Protein AF-A0A7Y8NU54-F1 (afdb_monomer)

Secondary structure (DSSP, 8-state):
---HHHHHHHHHHHHHHHHHHHHHHHHH-HHHHHHHHHHHHHHHHHHHHHHHHHHTT--TTHHHHHHHHHHHHHHHHHHHHHIIIIIIIHHHHTT----TTHHHHTHHHHHHHHHHHHHHHHHHHHHHHHHHH-

Radius of gyration: 16.35 Å; Cα contacts (8 Å, |Δi|>4): 94; chains: 1; bounding box: 48×24×41 Å

Foldseek 3Di:
DLDPPLLVVLLVVLVVVLVVLLVVQVVVPNVSSVVCNVPVSLVSLLVSLLVCCVVSVDDDPVLVVVLVVSLVVSLVVVVVVCCCVQQPVVCVVVVHHGDPCCCVVCVVVSVVVSVSSNVSSVVSSVVNVVVVVD

pLDDT: mean 88.87, std 6.74, range [60.25, 96.94]

Sequence (134 aa):
MKNLKMSIQLFLIGYVIATTVGFVTYYINIKLMWITIFTLMPVVFGYLFYLYLKKAKCIGPEILKETNRLVILWIVLSFLFDALFYILMVPILFNQKPNWTFFIDQSPWIWLNYTTIFILGHVSRFIYLKNIHE

Mean predicted aligned error: 4.78 Å

Solvent-accessible surface area (backbone atoms only — not comparable to full-atom values): 7203 Å² total; per-residue (Å²): 116,93,52,60,68,59,53,52,51,49,49,50,52,48,48,52,52,50,54,52,52,37,51,58,30,41,78,74,33,64,68,57,16,53,52,47,47,70,58,48,46,57,54,53,49,23,50,47,44,32,51,48,45,62,74,62,63,58,59,75,82,56,37,60,58,43,42,53,52,48,35,52,49,51,42,52,49,51,52,53,49,51,46,46,43,63,34,47,47,48,17,62,77,68,75,47,75,64,52,78,59,52,62,69,79,42,35,73,60,54,52,50,50,44,51,47,47,47,51,31,38,51,52,23,46,53,56,49,54,53,66,73,78,108

Structure (mmCIF, N/CA/C/O backbone):
data_AF-A0A7Y8NU54-F1
#
_entry.id   AF-A0A7Y8NU54-F1
#
loop_
_atom_site.group_PDB
_atom_site.id
_atom_site.type_symbol
_atom_site.label_atom_id
_atom_site.label_alt_id
_atom_site.label_comp_id
_atom_site.label_asym_id
_atom_site.label_entity_id
_atom_site.label_seq_id
_atom_site.pdbx_PDB_ins_code
_atom_site.Cartn_x
_atom_site.Cartn_y
_atom_site.Cartn_z
_atom_site.o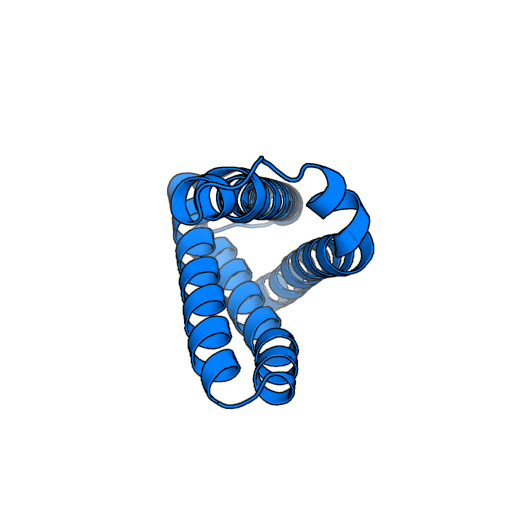ccupancy
_atom_site.B_iso_or_equiv
_atom_site.auth_seq_id
_atom_site.auth_comp_id
_atom_site.auth_asym_id
_atom_site.auth_atom_id
_atom_site.pdbx_PDB_model_num
ATOM 1 N N . MET A 1 1 ? 1.254 3.267 16.888 1.00 86.25 1 MET A N 1
ATOM 2 C CA . MET A 1 1 ? 0.597 2.250 16.063 1.00 86.25 1 MET A CA 1
ATOM 3 C C . MET A 1 1 ? 0.272 1.095 16.982 1.00 86.25 1 MET A C 1
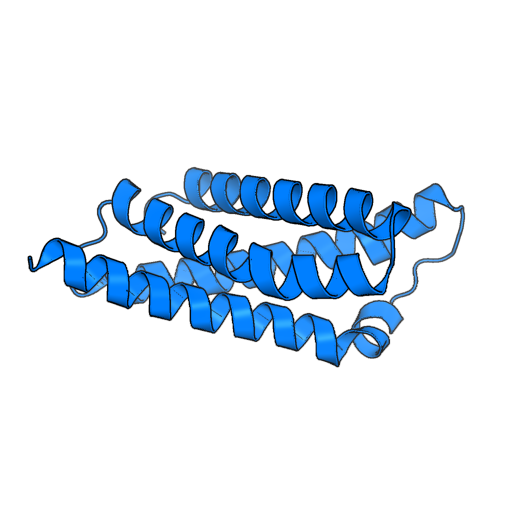ATOM 5 O O . MET A 1 1 ? 1.190 0.666 17.671 1.00 86.25 1 MET A O 1
ATOM 9 N N . LYS A 1 2 ? -0.981 0.642 17.066 1.00 88.62 2 LYS A N 1
ATOM 10 C CA . LYS A 1 2 ? -1.380 -0.398 18.035 1.00 88.62 2 LYS A CA 1
ATOM 11 C C . LYS A 1 2 ? -0.730 -1.753 17.748 1.00 88.62 2 LYS A C 1
ATOM 13 O O . LYS A 1 2 ? -0.363 -2.451 18.684 1.00 88.62 2 LYS A O 1
ATOM 18 N N . ASN A 1 3 ? -0.548 -2.116 16.477 1.00 92.62 3 ASN A N 1
ATOM 19 C CA . ASN A 1 3 ? 0.129 -3.361 16.113 1.00 92.62 3 ASN A CA 1
ATOM 20 C C . ASN A 1 3 ? 0.950 -3.205 14.823 1.00 92.62 3 ASN A C 1
ATOM 22 O O . ASN A 1 3 ? 0.464 -3.450 13.720 1.00 92.62 3 ASN A O 1
ATOM 26 N N . LEU A 1 4 ? 2.218 -2.808 14.969 1.00 94.06 4 LEU A N 1
ATOM 27 C CA . LEU A 1 4 ? 3.124 -2.595 13.836 1.00 94.06 4 LEU A CA 1
ATOM 28 C C . LEU A 1 4 ? 3.353 -3.876 13.016 1.00 94.06 4 LEU A C 1
ATOM 30 O O . LEU A 1 4 ? 3.297 -3.839 11.791 1.00 94.06 4 LEU A O 1
ATOM 34 N N . LYS A 1 5 ? 3.552 -5.020 13.683 1.00 95.75 5 LYS A N 1
ATOM 35 C CA . LYS A 1 5 ? 3.786 -6.309 13.012 1.00 95.75 5 LYS A CA 1
ATOM 36 C C . LYS A 1 5 ? 2.618 -6.679 12.097 1.00 95.75 5 LYS A C 1
ATOM 38 O O . LYS A 1 5 ? 2.836 -7.035 10.945 1.00 95.75 5 LYS A O 1
ATOM 43 N N . MET A 1 6 ? 1.385 -6.547 12.588 1.00 96.50 6 MET A N 1
ATOM 44 C CA . MET A 1 6 ? 0.184 -6.820 11.796 1.00 96.50 6 MET A CA 1
ATOM 45 C C . MET A 1 6 ? 0.033 -5.841 10.630 1.00 96.50 6 MET A C 1
ATOM 47 O O . MET A 1 6 ? -0.342 -6.256 9.539 1.00 96.50 6 MET A O 1
ATOM 51 N N . SER A 1 7 ? 0.337 -4.558 10.842 1.00 94.88 7 SER A N 1
ATOM 52 C CA . SER A 1 7 ? 0.316 -3.557 9.771 1.00 94.88 7 SER A CA 1
ATOM 53 C C . SER A 1 7 ? 1.252 -3.934 8.618 1.00 94.88 7 SER A C 1
ATOM 55 O O . SER A 1 7 ? 0.825 -3.922 7.463 1.00 94.88 7 SER A O 1
ATOM 57 N N . ILE A 1 8 ? 2.492 -4.320 8.937 1.00 96.38 8 ILE A N 1
ATOM 58 C CA . ILE A 1 8 ? 3.484 -4.745 7.942 1.00 96.38 8 ILE A CA 1
ATOM 59 C C . ILE A 1 8 ? 3.031 -6.040 7.260 1.00 96.38 8 ILE A C 1
ATOM 61 O O . ILE A 1 8 ? 3.088 -6.136 6.041 1.00 96.38 8 ILE A O 1
ATOM 65 N N . GLN A 1 9 ? 2.529 -7.023 8.014 1.00 96.50 9 GLN A N 1
ATOM 66 C CA . GLN A 1 9 ? 2.032 -8.279 7.439 1.00 96.50 9 GLN A CA 1
ATOM 67 C C . GLN A 1 9 ? 0.892 -8.052 6.442 1.00 96.50 9 GLN A C 1
ATOM 69 O O . GLN A 1 9 ? 0.912 -8.620 5.355 1.00 96.50 9 GLN A O 1
ATO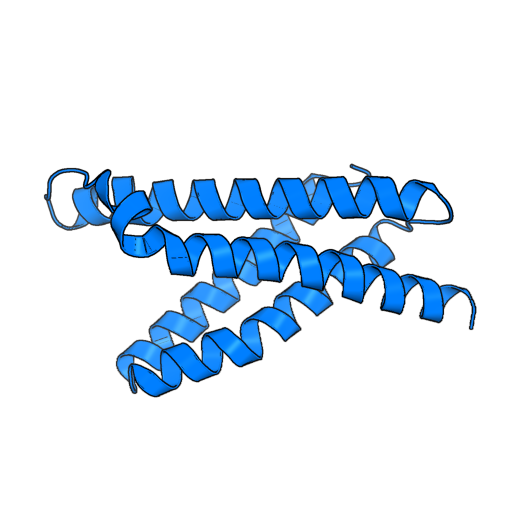M 74 N N . LEU A 1 10 ? -0.089 -7.216 6.790 1.00 96.69 10 LEU A N 1
ATOM 75 C CA . LEU A 1 10 ? -1.205 -6.904 5.898 1.00 96.69 10 LEU A CA 1
ATOM 76 C C . LEU A 1 10 ? -0.736 -6.143 4.657 1.00 96.69 10 LEU A C 1
ATOM 78 O O . LEU A 1 10 ? -1.183 -6.467 3.561 1.00 96.69 10 LEU A O 1
ATOM 82 N N . PHE A 1 11 ? 0.203 -5.205 4.809 1.00 95.62 11 PHE A N 1
ATOM 83 C CA . PHE A 1 11 ? 0.830 -4.539 3.669 1.00 95.62 11 PHE A CA 1
ATOM 84 C C . PHE A 1 11 ? 1.508 -5.545 2.732 1.00 95.62 11 PHE A C 1
ATOM 86 O O . PHE A 1 11 ? 1.240 -5.535 1.536 1.00 95.62 11 PHE A O 1
ATOM 93 N N . LEU A 1 12 ? 2.335 -6.448 3.270 1.00 94.88 12 LEU A N 1
ATOM 94 C CA . LEU A 1 12 ? 3.036 -7.462 2.478 1.00 94.88 12 LEU A CA 1
ATOM 95 C C . LEU A 1 12 ? 2.066 -8.398 1.754 1.00 94.88 12 LEU A C 1
ATOM 97 O O . LEU A 1 12 ? 2.300 -8.725 0.597 1.00 94.88 12 LEU A O 1
ATOM 101 N N . ILE A 1 13 ? 0.964 -8.794 2.397 1.00 95.25 13 ILE A N 1
ATOM 102 C CA . ILE A 1 13 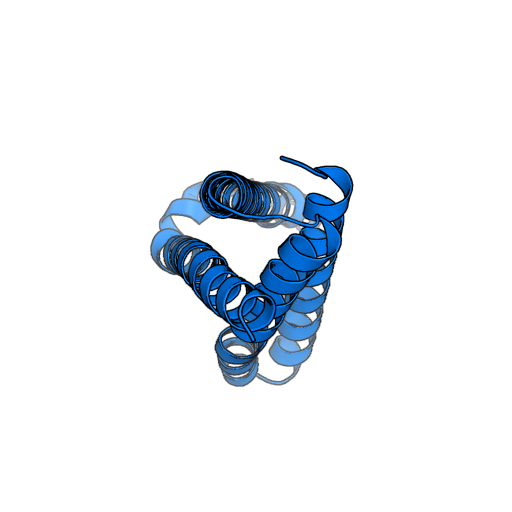? -0.092 -9.585 1.748 1.00 95.25 13 ILE A CA 1
ATOM 103 C C . ILE A 1 13 ? -0.676 -8.815 0.559 1.00 95.25 13 ILE A C 1
ATOM 105 O O . ILE A 1 13 ? -0.744 -9.359 -0.541 1.00 95.25 13 ILE A O 1
ATOM 109 N N . GLY A 1 14 ? -1.057 -7.550 0.759 1.00 93.88 14 GLY A N 1
ATOM 110 C CA . GLY A 1 14 ? -1.569 -6.696 -0.316 1.00 93.88 14 GLY A CA 1
ATOM 111 C C . GLY A 1 14 ? -0.563 -6.533 -1.454 1.00 93.88 14 GLY A C 1
ATOM 112 O O . GLY A 1 14 ? -0.924 -6.689 -2.616 1.00 93.88 14 GLY A O 1
ATOM 113 N N . TYR A 1 15 ? 0.707 -6.307 -1.119 1.00 90.62 15 TYR A N 1
ATOM 114 C CA . TYR A 1 15 ? 1.796 -6.166 -2.081 1.00 90.62 15 TYR A CA 1
ATOM 115 C C . TYR A 1 15 ? 2.029 -7.450 -2.888 1.00 90.62 15 TYR A C 1
ATOM 117 O O . TYR A 1 15 ? 2.120 -7.401 -4.107 1.00 90.62 15 TYR A O 1
ATOM 125 N N . VAL A 1 16 ? 2.059 -8.620 -2.245 1.00 91.69 16 VAL A N 1
ATOM 126 C CA . VAL A 1 16 ? 2.219 -9.908 -2.942 1.00 91.69 16 VAL A CA 1
ATOM 127 C C . VAL A 1 16 ? 1.044 -10.177 -3.880 1.00 91.69 16 VAL A C 1
ATOM 129 O O . VAL A 1 16 ? 1.262 -10.607 -5.014 1.00 91.69 16 VAL A O 1
ATOM 132 N N . ILE A 1 17 ? -0.190 -9.894 -3.448 1.00 92.50 17 ILE A N 1
ATOM 133 C CA . ILE A 1 17 ? -1.375 -9.999 -4.312 1.00 92.50 17 ILE A CA 1
ATOM 134 C C . ILE A 1 17 ? -1.232 -9.051 -5.510 1.00 92.50 17 ILE A C 1
ATOM 136 O O . ILE A 1 17 ? -1.434 -9.483 -6.644 1.00 92.50 17 ILE A O 1
ATOM 140 N N . ALA A 1 18 ? -0.828 -7.799 -5.276 1.00 88.56 18 ALA A N 1
ATOM 141 C CA . ALA A 1 18 ? -0.602 -6.801 -6.319 1.00 88.56 18 ALA A CA 1
ATOM 142 C C . ALA A 1 18 ? 0.396 -7.269 -7.369 1.00 88.56 18 ALA A C 1
ATOM 144 O O . ALA A 1 18 ? 0.083 -7.306 -8.560 1.00 88.56 18 ALA A O 1
ATOM 145 N N . THR A 1 19 ? 1.570 -7.684 -6.911 1.00 86.69 19 THR A N 1
ATOM 146 C CA . THR A 1 19 ? 2.665 -8.117 -7.769 1.00 86.69 19 THR A CA 1
ATOM 147 C C . THR A 1 19 ? 2.298 -9.380 -8.536 1.00 86.69 19 THR A C 1
ATOM 149 O O . THR A 1 19 ? 2.530 -9.447 -9.738 1.00 86.69 19 THR A O 1
ATOM 152 N N . THR A 1 20 ? 1.669 -10.361 -7.885 1.00 89.75 20 THR A N 1
ATOM 153 C CA . THR A 1 20 ? 1.291 -11.625 -8.537 1.00 89.75 20 THR A CA 1
ATOM 154 C C . THR A 1 20 ? 0.220 -11.397 -9.598 1.00 89.75 20 THR A C 1
ATOM 156 O O . THR A 1 20 ? 0.367 -11.855 -10.729 1.00 89.75 20 THR A O 1
ATOM 159 N N . VAL A 1 21 ? -0.844 -10.659 -9.266 1.00 90.19 21 VAL A N 1
ATOM 160 C CA . VAL A 1 21 ? -1.926 -10.371 -10.215 1.00 90.19 21 VAL A CA 1
ATOM 161 C C . VAL A 1 21 ? -1.412 -9.513 -11.365 1.00 90.19 21 VAL A C 1
ATOM 163 O O . VAL A 1 21 ? -1.688 -9.831 -12.520 1.00 90.19 21 VAL A O 1
ATOM 166 N N . GLY A 1 22 ? -0.635 -8.468 -11.070 1.00 86.88 22 GLY A N 1
ATOM 167 C CA . GLY A 1 22 ? -0.016 -7.616 -12.082 1.00 86.88 22 GLY A CA 1
ATOM 168 C C . GLY A 1 22 ? 0.879 -8.413 -13.027 1.00 86.88 22 GLY A C 1
ATOM 169 O O . GLY A 1 22 ? 0.729 -8.324 -14.240 1.00 86.88 22 GLY A O 1
ATOM 170 N N . PHE A 1 23 ? 1.736 -9.278 -12.489 1.00 86.69 23 PHE A N 1
ATOM 171 C CA . PHE A 1 23 ? 2.601 -10.132 -13.296 1.00 86.69 23 PHE A CA 1
ATOM 172 C C . PHE A 1 23 ? 1.795 -11.091 -14.179 1.00 86.69 23 PHE A C 1
ATOM 174 O O . PHE A 1 23 ? 1.981 -11.103 -15.391 1.00 86.69 23 PHE A O 1
ATOM 181 N N . VAL A 1 24 ? 0.848 -11.848 -13.617 1.00 91.12 24 VAL A N 1
ATOM 182 C CA . VAL A 1 24 ? 0.037 -12.809 -14.389 1.00 91.12 24 VAL A CA 1
ATOM 183 C C . VAL A 1 24 ? -0.742 -12.109 -15.504 1.00 91.12 24 VAL A C 1
ATOM 185 O O . VAL A 1 24 ? -0.741 -12.560 -16.647 1.00 91.12 24 VAL A O 1
ATOM 188 N N . THR A 1 25 ? -1.380 -10.981 -15.194 1.00 90.88 25 THR A N 1
ATOM 189 C CA . THR A 1 25 ? -2.162 -10.224 -16.180 1.00 90.88 25 THR A CA 1
ATOM 190 C C . THR A 1 25 ? -1.288 -9.544 -17.230 1.00 90.88 25 THR A C 1
ATOM 192 O O . THR A 1 25 ? -1.716 -9.457 -18.378 1.00 90.88 25 THR A O 1
ATOM 195 N N . TYR A 1 26 ? -0.058 -9.141 -16.892 1.00 88.50 26 TYR A N 1
ATOM 196 C CA . TYR A 1 26 ? 0.918 -8.614 -17.849 1.00 88.50 26 TYR A CA 1
ATOM 197 C C . TYR A 1 26 ? 1.252 -9.625 -18.951 1.00 88.50 26 TYR A C 1
ATOM 199 O O . TYR A 1 26 ? 1.224 -9.260 -20.126 1.00 88.50 26 TYR A O 1
ATOM 207 N N . TYR A 1 27 ? 1.493 -10.895 -18.594 1.00 89.56 27 TYR A N 1
ATOM 208 C CA . TYR A 1 27 ? 1.772 -11.957 -19.576 1.00 89.56 27 TYR A CA 1
ATOM 209 C C . TYR A 1 27 ? 0.599 -12.241 -20.514 1.00 89.56 27 TYR A C 1
ATOM 211 O O . TYR A 1 27 ? 0.807 -12.728 -21.622 1.00 89.56 27 TYR A O 1
ATOM 219 N N . ILE A 1 28 ? -0.625 -11.941 -20.082 1.00 92.44 28 ILE A N 1
ATOM 220 C CA . ILE A 1 28 ? -1.822 -12.093 -20.908 1.00 92.44 28 ILE A CA 1
ATOM 221 C C . ILE A 1 28 ? -1.984 -10.868 -21.812 1.00 92.44 28 ILE A C 1
ATOM 223 O O . ILE A 1 28 ? -2.087 -10.994 -23.031 1.00 92.44 28 ILE A O 1
ATOM 227 N N . ASN A 1 29 ? -2.059 -9.673 -21.217 1.00 91.62 29 ASN A N 1
ATOM 228 C CA . ASN A 1 29 ? -2.255 -8.419 -21.934 1.00 91.62 29 ASN A CA 1
ATOM 229 C C . ASN A 1 29 ? -1.953 -7.195 -21.050 1.00 91.62 29 ASN A C 1
ATOM 231 O O . ASN A 1 29 ? -2.546 -7.015 -19.986 1.00 91.62 29 ASN A O 1
ATOM 235 N N . 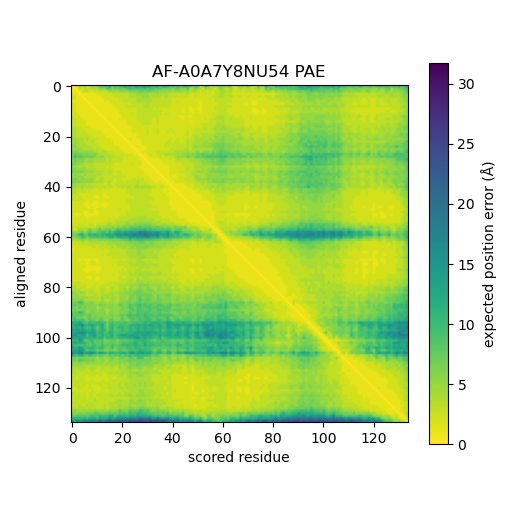ILE A 1 30 ? -1.132 -6.267 -21.546 1.00 88.44 30 ILE A N 1
ATOM 236 C CA . ILE A 1 30 ? -0.757 -5.050 -20.806 1.00 88.44 30 ILE A CA 1
ATOM 237 C C . ILE A 1 30 ? -1.948 -4.153 -20.423 1.00 88.44 30 ILE A C 1
ATOM 239 O O . ILE A 1 30 ? -1.956 -3.577 -19.338 1.00 88.44 30 ILE A O 1
ATOM 243 N N . LYS A 1 31 ? -2.986 -4.042 -21.264 1.00 89.88 31 LYS A N 1
ATOM 244 C CA . LYS A 1 31 ? -4.190 -3.258 -20.934 1.00 89.88 31 LYS A CA 1
ATOM 245 C C . LYS A 1 31 ? -4.992 -3.936 -19.828 1.00 89.88 31 LYS A C 1
ATOM 247 O O . LYS A 1 31 ? -5.483 -3.257 -18.929 1.00 89.88 31 LYS A O 1
ATOM 252 N N . LEU A 1 32 ? -5.091 -5.266 -19.877 1.00 88.81 32 LEU A N 1
ATOM 253 C CA . LEU A 1 32 ? -5.756 -6.054 -18.841 1.00 88.8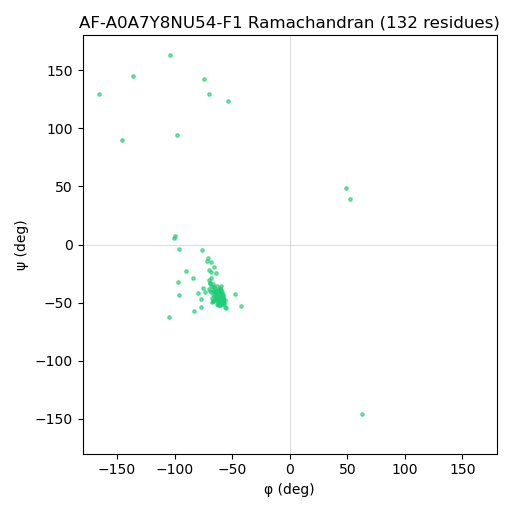1 32 LEU A CA 1
ATOM 254 C C . LEU A 1 32 ? -5.037 -5.913 -17.497 1.00 88.81 32 LEU A C 1
ATOM 256 O O . LEU A 1 32 ? -5.708 -5.776 -16.475 1.00 88.81 32 LEU A O 1
ATOM 260 N N . MET A 1 33 ? -3.701 -5.881 -17.500 1.00 90.69 33 MET A N 1
ATOM 261 C CA . MET A 1 33 ? -2.904 -5.623 -16.300 1.00 90.69 33 MET A CA 1
ATOM 262 C C . MET A 1 33 ? -3.296 -4.307 -15.641 1.00 90.69 33 MET A C 1
ATOM 264 O O . MET A 1 33 ? -3.665 -4.296 -14.469 1.00 90.69 33 MET A O 1
ATOM 268 N N . TRP A 1 34 ? -3.267 -3.208 -16.395 1.00 86.31 34 TRP A N 1
ATOM 269 C CA . TRP A 1 34 ? -3.595 -1.895 -15.850 1.00 86.31 34 TRP A CA 1
ATOM 270 C C . TRP A 1 34 ? -5.026 -1.827 -15.322 1.00 86.31 34 TRP A C 1
ATOM 272 O O . TRP A 1 34 ? -5.223 -1.389 -14.192 1.00 86.31 34 TRP A O 1
ATOM 282 N N . ILE A 1 35 ? -6.012 -2.316 -16.084 1.00 88.62 35 ILE A N 1
ATOM 283 C CA . ILE A 1 35 ? -7.414 -2.353 -15.634 1.00 88.62 35 ILE A CA 1
ATOM 284 C C . ILE A 1 35 ? -7.521 -3.132 -14.322 1.00 88.62 35 ILE A C 1
ATOM 286 O O . ILE A 1 35 ? -8.075 -2.623 -13.353 1.00 88.62 35 ILE A O 1
ATOM 290 N N . THR A 1 36 ? -6.934 -4.328 -14.270 1.00 87.69 36 THR A N 1
ATOM 291 C CA . THR A 1 36 ? -7.022 -5.203 -13.097 1.00 87.69 36 THR A CA 1
ATOM 292 C C . THR A 1 36 ? -6.350 -4.578 -11.882 1.00 87.69 36 THR A C 1
ATOM 294 O O . THR A 1 36 ? -6.922 -4.604 -10.796 1.00 87.69 36 THR A O 1
ATOM 297 N N . ILE A 1 37 ? -5.165 -3.985 -12.040 1.00 86.19 37 ILE A N 1
ATOM 298 C CA . ILE A 1 37 ? -4.464 -3.303 -10.946 1.00 86.19 37 ILE A CA 1
ATOM 299 C C . ILE A 1 37 ? -5.308 -2.130 -10.436 1.00 86.19 37 ILE A C 1
ATOM 301 O O . ILE A 1 37 ? -5.530 -2.026 -9.230 1.00 86.19 37 ILE A O 1
ATOM 305 N N . PHE A 1 38 ? -5.847 -1.293 -11.326 1.00 85.44 38 PHE A N 1
ATOM 306 C CA . PHE A 1 38 ? -6.636 -0.126 -10.923 1.00 85.44 38 PHE A CA 1
ATOM 307 C C . PHE A 1 38 ? -8.004 -0.468 -10.326 1.00 85.44 38 PHE A C 1
ATOM 309 O O . PHE A 1 38 ? -8.536 0.341 -9.571 1.00 85.44 38 PHE A O 1
ATOM 316 N N . THR A 1 39 ? -8.574 -1.645 -10.597 1.00 87.38 39 THR A N 1
ATOM 317 C CA . THR A 1 39 ? -9.858 -2.057 -10.005 1.00 87.38 39 THR A CA 1
ATOM 318 C C . THR A 1 39 ? -9.692 -2.936 -8.772 1.00 87.38 39 THR A C 1
ATOM 320 O O . THR A 1 39 ? -10.384 -2.741 -7.774 1.00 87.38 39 THR A O 1
ATOM 323 N N . LEU A 1 40 ? -8.783 -3.910 -8.813 1.00 87.75 40 LEU A N 1
ATOM 324 C CA . LEU A 1 40 ? -8.622 -4.900 -7.751 1.00 87.75 40 LEU A CA 1
ATOM 325 C C . LEU A 1 40 ? -7.833 -4.337 -6.570 1.00 87.75 40 LEU A C 1
ATOM 327 O O . LEU A 1 40 ? -8.206 -4.583 -5.422 1.00 87.75 40 LEU A O 1
ATOM 331 N N . MET A 1 41 ? -6.763 -3.573 -6.824 1.00 86.00 41 MET A N 1
ATOM 332 C CA . MET A 1 41 ? -5.906 -3.079 -5.741 1.00 86.00 41 MET A CA 1
ATOM 333 C C . MET A 1 41 ? -6.648 -2.175 -4.768 1.00 86.00 41 MET A C 1
ATOM 335 O O . MET A 1 41 ? -6.503 -2.396 -3.564 1.00 86.00 41 MET A O 1
ATOM 339 N N . PRO A 1 42 ? -7.495 -1.229 -5.216 1.00 90.12 42 PRO A N 1
ATOM 340 C CA . PRO A 1 42 ? -8.226 -0.404 -4.271 1.00 90.12 42 PRO A CA 1
ATOM 341 C C . PRO A 1 42 ? -9.146 -1.210 -3.355 1.00 90.12 42 PRO A C 1
ATOM 343 O O . PRO A 1 42 ? -9.229 -0.934 -2.158 1.00 90.12 42 PRO A O 1
ATOM 346 N N . VAL A 1 43 ? -9.781 -2.254 -3.891 1.00 92.31 43 VAL A N 1
ATOM 347 C CA . VAL A 1 43 ? -10.654 -3.146 -3.119 1.00 92.31 43 VAL A CA 1
ATOM 348 C C . VAL A 1 43 ? -9.845 -3.944 -2.097 1.00 92.31 43 VAL A C 1
ATOM 350 O O . VAL A 1 43 ? -10.198 -3.969 -0.917 1.00 92.31 43 VAL A O 1
ATOM 353 N N . VAL A 1 44 ? -8.734 -4.554 -2.521 1.00 93.81 44 VAL A N 1
ATOM 354 C CA . VAL A 1 44 ? -7.862 -5.350 -1.644 1.00 93.81 44 VAL A CA 1
ATOM 355 C C . VAL A 1 44 ? -7.269 -4.481 -0.535 1.00 93.81 44 VAL A C 1
ATOM 357 O O . VAL A 1 44 ? -7.405 -4.814 0.641 1.00 93.81 44 VAL A O 1
ATOM 360 N N . PHE A 1 45 ? -6.661 -3.343 -0.872 1.00 93.75 45 PHE A N 1
ATOM 361 C CA . PHE A 1 45 ? -6.048 -2.460 0.121 1.00 93.75 45 PHE A CA 1
ATOM 362 C C . PHE A 1 45 ? -7.087 -1.827 1.047 1.00 93.75 45 PHE A C 1
ATOM 364 O O . PHE A 1 45 ? -6.856 -1.783 2.256 1.00 93.75 45 PHE A O 1
ATOM 371 N N . GLY A 1 46 ? -8.250 -1.411 0.535 1.00 95.00 46 GLY A N 1
ATOM 372 C CA . GLY A 1 46 ? -9.356 -0.934 1.369 1.00 95.00 46 GLY A CA 1
ATOM 373 C C . GLY A 1 46 ? -9.823 -1.995 2.371 1.00 95.00 46 GLY A C 1
ATOM 374 O O . GLY A 1 46 ? -9.939 -1.733 3.571 1.00 95.00 46 GLY A O 1
ATOM 375 N N . TYR A 1 47 ? -9.987 -3.240 1.920 1.00 96.12 47 TYR A N 1
ATOM 376 C CA . TYR A 1 47 ? -10.317 -4.347 2.814 1.00 96.12 47 TYR A CA 1
ATOM 377 C C . TYR A 1 47 ? -9.234 -4.582 3.878 1.00 96.12 47 TYR A C 1
ATOM 379 O O . TYR A 1 47 ? -9.556 -4.758 5.054 1.00 96.12 47 TYR A O 1
ATOM 387 N N . LEU A 1 48 ? -7.952 -4.545 3.508 1.00 96.94 48 LEU A N 1
ATOM 388 C CA . LEU A 1 48 ? -6.843 -4.740 4.448 1.00 96.94 48 LEU A CA 1
ATOM 389 C C . LEU A 1 48 ? -6.742 -3.597 5.475 1.00 96.94 48 LEU A C 1
ATOM 391 O O . LEU A 1 48 ? -6.479 -3.863 6.651 1.00 96.94 48 LEU A O 1
ATOM 395 N N . PHE A 1 49 ? -7.015 -2.351 5.074 1.00 96.31 49 PHE A N 1
ATOM 396 C CA . PHE A 1 49 ? -7.151 -1.211 5.987 1.00 96.31 49 PHE A CA 1
ATOM 397 C C . PHE A 1 49 ? -8.270 -1.450 7.005 1.00 96.31 49 PHE A C 1
ATOM 399 O O . PHE A 1 49 ? -8.049 -1.341 8.215 1.00 96.31 49 PHE A O 1
ATOM 406 N N . TYR A 1 50 ? -9.461 -1.823 6.530 1.00 95.44 50 TYR A N 1
ATOM 407 C CA . TYR A 1 50 ? -10.598 -2.156 7.389 1.00 95.44 50 TYR A CA 1
ATOM 408 C C . TYR A 1 50 ? -10.265 -3.309 8.348 1.00 95.44 50 TYR A C 1
ATOM 410 O O . TYR A 1 50 ? -10.513 -3.222 9.554 1.00 95.44 50 TYR A O 1
ATOM 418 N N . LEU A 1 51 ? -9.641 -4.373 7.835 1.00 96.00 51 LEU A N 1
ATOM 419 C CA . LEU A 1 51 ? -9.248 -5.544 8.612 1.00 96.00 51 LEU A CA 1
ATOM 420 C C . LEU A 1 51 ? -8.253 -5.181 9.718 1.00 96.00 51 LEU A C 1
ATOM 422 O O . LEU A 1 51 ? -8.384 -5.684 10.837 1.00 96.00 51 LEU A O 1
ATOM 426 N N . TYR A 1 52 ? -7.289 -4.298 9.433 1.00 96.62 52 TYR A N 1
ATOM 427 C CA . TYR A 1 52 ? -6.375 -3.783 10.449 1.00 96.62 52 TYR A CA 1
ATOM 428 C C . TYR A 1 52 ? -7.139 -3.049 11.551 1.00 96.62 52 TYR A C 1
ATOM 430 O O . TYR A 1 52 ? -6.959 -3.378 12.723 1.00 96.62 52 TYR A O 1
ATOM 438 N N . LEU A 1 53 ? -7.998 -2.087 11.193 1.00 94.31 53 LEU A N 1
ATOM 439 C CA . LEU A 1 53 ? -8.743 -1.278 12.166 1.00 94.31 53 LEU A CA 1
ATOM 440 C C . LEU A 1 53 ? -9.612 -2.153 13.078 1.00 94.31 53 LEU A C 1
ATOM 442 O O . LEU A 1 53 ? -9.590 -1.975 14.299 1.00 94.31 53 LEU A O 1
ATOM 446 N N . LYS A 1 54 ? -10.281 -3.154 12.493 1.00 93.81 54 LYS A N 1
ATOM 447 C CA . LYS A 1 54 ? -11.090 -4.144 13.211 1.00 93.81 54 LYS A CA 1
ATOM 448 C C . LYS A 1 54 ? -10.255 -4.992 14.167 1.00 93.81 54 LYS A C 1
ATOM 450 O O . LYS A 1 54 ? -10.591 -5.105 15.344 1.00 93.81 54 LYS A O 1
ATOM 455 N N . LYS A 1 55 ? -9.148 -5.578 13.699 1.00 93.69 55 LYS A N 1
ATOM 456 C CA . LYS A 1 55 ? -8.292 -6.445 14.531 1.00 93.69 55 LYS A CA 1
ATOM 457 C C . LYS A 1 55 ? -7.536 -5.675 15.613 1.00 93.69 55 LYS A C 1
ATOM 459 O O . LYS A 1 55 ? -7.331 -6.201 16.702 1.00 93.69 55 LYS A O 1
ATOM 464 N N . ALA A 1 56 ? -7.149 -4.433 15.334 1.00 91.94 56 ALA A N 1
ATOM 465 C CA . ALA A 1 56 ? -6.485 -3.554 16.290 1.00 91.94 56 ALA A CA 1
ATOM 466 C C . ALA A 1 56 ? -7.449 -2.965 17.337 1.00 91.94 56 ALA A C 1
ATOM 468 O O . ALA A 1 56 ? -6.984 -2.279 18.250 1.00 91.94 56 ALA A O 1
ATOM 469 N N . LYS A 1 57 ? -8.764 -3.228 17.215 1.00 89.06 57 LYS A N 1
ATOM 470 C CA . LYS A 1 57 ? -9.823 -2.713 18.097 1.00 89.06 57 LYS A CA 1
ATOM 471 C C . LYS A 1 57 ? -9.682 -1.203 18.303 1.00 89.06 57 LYS A C 1
ATOM 473 O O . LYS A 1 57 ? -9.636 -0.699 19.427 1.00 89.06 57 LYS A O 1
ATOM 478 N N . CYS A 1 58 ? -9.513 -0.467 17.207 1.00 84.94 58 CYS A N 1
ATOM 479 C CA . CYS A 1 58 ? -9.426 0.987 17.274 1.00 84.94 58 CYS A CA 1
ATOM 480 C C . CYS A 1 58 ? -10.815 1.545 17.638 1.00 84.94 58 CYS A C 1
ATOM 482 O O . CYS A 1 58 ? -11.798 1.148 17.019 1.00 84.94 58 CYS A O 1
ATOM 484 N N . ILE A 1 59 ? -10.910 2.424 18.641 1.00 82.94 59 ILE A N 1
ATOM 485 C CA . ILE A 1 59 ? -12.177 3.000 19.128 1.00 82.94 59 ILE A CA 1
ATOM 486 C C . ILE A 1 59 ? -11.986 4.506 19.358 1.00 82.94 59 ILE A C 1
ATOM 488 O O . ILE A 1 59 ? -10.902 4.947 19.747 1.00 82.94 59 ILE A O 1
ATOM 492 N N . GLY A 1 60 ? -13.036 5.290 19.098 1.00 81.00 60 GLY A N 1
ATOM 493 C CA . GLY A 1 60 ? -13.105 6.710 19.443 1.00 81.00 60 GLY A CA 1
ATOM 494 C C . GLY A 1 60 ? -12.052 7.586 18.740 1.00 81.00 60 GLY A C 1
ATOM 495 O O . GLY A 1 60 ? -11.693 7.320 17.587 1.00 81.00 60 GLY A O 1
ATOM 496 N N . PRO A 1 61 ? -11.538 8.640 19.404 1.00 80.19 61 PRO A N 1
ATOM 497 C CA . PRO A 1 61 ? -10.660 9.633 18.775 1.00 80.19 61 PRO A CA 1
ATOM 498 C C . PRO A 1 61 ? -9.297 9.063 18.341 1.00 80.19 61 PRO A C 1
ATOM 500 O O . PRO A 1 61 ? -8.634 9.621 17.465 1.00 80.19 61 PRO A O 1
ATOM 503 N N . GLU A 1 62 ? -8.881 7.917 18.890 1.00 86.62 62 GLU A N 1
ATOM 504 C CA . GLU A 1 62 ? -7.627 7.255 18.513 1.00 86.62 62 GLU A CA 1
ATOM 505 C C . GLU A 1 62 ? -7.651 6.681 17.091 1.00 86.62 62 GLU A C 1
ATOM 507 O O . GLU A 1 62 ? -6.591 6.521 16.481 1.00 86.62 62 GLU A O 1
ATOM 512 N N . ILE A 1 63 ? -8.839 6.394 16.541 1.00 91.50 63 ILE A N 1
ATOM 513 C CA . ILE A 1 63 ? -8.993 5.811 15.202 1.00 91.50 63 ILE A CA 1
ATOM 514 C C . ILE A 1 63 ? -8.360 6.715 14.141 1.00 91.50 63 ILE A C 1
ATOM 516 O O . ILE A 1 63 ? -7.670 6.219 13.250 1.00 91.50 63 ILE A O 1
ATOM 520 N N . LEU A 1 64 ? -8.563 8.034 14.230 1.00 92.06 64 LEU A N 1
ATOM 521 C CA . LEU A 1 64 ? -7.987 8.998 13.288 1.00 92.06 64 LEU A CA 1
ATOM 522 C C . LEU A 1 64 ? -6.456 8.931 13.310 1.00 92.06 64 LEU A C 1
ATOM 524 O O . LEU A 1 64 ? -5.822 8.791 12.265 1.00 92.06 64 LEU A O 1
ATOM 528 N N . LYS A 1 65 ? -5.870 8.965 14.510 1.00 93.12 65 LYS A N 1
ATOM 529 C CA . LYS A 1 65 ? -4.418 8.915 14.711 1.00 93.12 65 LYS A CA 1
ATOM 530 C C . LYS A 1 65 ? -3.821 7.604 14.206 1.00 93.12 65 LYS A C 1
ATOM 532 O O . LYS A 1 65 ? -2.772 7.614 13.565 1.00 93.12 65 LYS A O 1
ATOM 537 N N . GLU A 1 66 ? -4.474 6.480 14.486 1.00 94.19 66 GLU A N 1
ATOM 538 C CA . GLU A 1 66 ? -4.020 5.169 14.020 1.00 94.19 66 GLU A CA 1
ATOM 539 C C . GLU A 1 66 ? -4.177 4.996 12.509 1.00 94.19 66 GLU A C 1
ATOM 541 O O . GLU A 1 66 ? -3.259 4.485 11.873 1.00 94.19 66 GLU A O 1
ATOM 546 N N . THR A 1 67 ? -5.261 5.502 11.917 1.00 95.50 67 THR A N 1
ATOM 547 C CA . THR A 1 67 ? -5.451 5.496 10.457 1.00 95.50 67 THR A CA 1
ATOM 548 C C . THR A 1 67 ? -4.350 6.296 9.766 1.00 95.50 67 THR A C 1
ATOM 550 O O . THR A 1 67 ? -3.711 5.780 8.856 1.00 95.50 67 THR A O 1
ATOM 553 N N . ASN A 1 68 ? -4.054 7.514 10.235 1.00 96.00 68 ASN A N 1
ATOM 554 C CA . ASN A 1 68 ? -3.008 8.354 9.640 1.00 96.00 68 ASN A CA 1
ATOM 555 C C . ASN A 1 68 ? -1.630 7.691 9.734 1.00 96.00 68 ASN A C 1
ATOM 557 O O . ASN A 1 68 ? -0.879 7.677 8.763 1.00 96.00 68 ASN A O 1
ATOM 561 N N . ARG A 1 69 ? -1.301 7.097 10.888 1.00 95.50 69 ARG A N 1
ATOM 562 C CA . ARG A 1 69 ? -0.043 6.355 11.068 1.00 95.50 69 ARG A CA 1
ATOM 563 C C . ARG A 1 69 ? 0.059 5.167 10.117 1.00 95.50 69 ARG A C 1
ATOM 565 O O . ARG A 1 69 ? 1.138 4.912 9.595 1.00 95.50 69 ARG A O 1
ATOM 572 N N . LEU A 1 70 ? -1.041 4.443 9.919 1.00 96.81 70 LEU A N 1
ATOM 573 C CA . LEU A 1 70 ? -1.091 3.300 9.017 1.00 96.81 70 LEU A CA 1
ATOM 574 C C . LEU A 1 70 ? -0.924 3.728 7.555 1.00 96.81 70 LEU A C 1
ATOM 576 O O . LEU A 1 70 ? -0.110 3.142 6.853 1.00 96.81 70 LEU A O 1
ATOM 580 N N . VAL A 1 71 ? -1.635 4.775 7.128 1.00 96.69 71 VAL A N 1
ATOM 581 C CA . VAL A 1 71 ? -1.516 5.360 5.783 1.00 96.69 71 VAL A CA 1
ATOM 582 C C . VAL A 1 71 ? -0.081 5.801 5.508 1.00 96.69 71 VAL A C 1
ATOM 584 O O . VAL A 1 71 ? 0.497 5.390 4.506 1.00 96.69 71 VAL A O 1
ATOM 587 N N . ILE A 1 72 ? 0.520 6.579 6.416 1.00 96.56 72 ILE A N 1
ATOM 588 C CA . ILE A 1 72 ? 1.906 7.046 6.269 1.00 96.56 72 ILE A CA 1
ATOM 589 C C . ILE A 1 72 ? 2.859 5.856 6.168 1.00 96.56 72 ILE A C 1
ATOM 591 O O . ILE A 1 72 ? 3.706 5.827 5.280 1.00 96.56 72 ILE A O 1
ATOM 595 N N . LEU A 1 73 ? 2.710 4.858 7.043 1.00 96.62 73 LEU A N 1
ATOM 596 C CA . LEU A 1 73 ? 3.561 3.674 7.004 1.00 96.62 73 LEU A CA 1
ATOM 597 C C . LEU A 1 73 ? 3.433 2.931 5.673 1.00 96.62 73 LEU A C 1
ATOM 599 O O . LEU A 1 73 ? 4.446 2.531 5.115 1.00 96.62 73 LEU A O 1
ATOM 603 N N . TRP A 1 74 ? 2.222 2.746 5.152 1.00 96.62 74 TRP A N 1
ATOM 604 C CA . TRP A 1 74 ? 2.016 2.028 3.894 1.00 96.62 74 TRP A CA 1
ATOM 605 C C . TRP A 1 74 ? 2.534 2.803 2.681 1.00 96.62 74 TRP A C 1
ATOM 607 O O . TRP A 1 74 ? 3.075 2.182 1.773 1.00 96.62 74 TRP A O 1
ATOM 617 N N . ILE A 1 75 ? 2.466 4.138 2.691 1.00 94.62 75 ILE A N 1
ATOM 618 C CA . ILE A 1 75 ? 3.130 4.978 1.680 1.00 94.62 75 ILE A CA 1
ATOM 619 C C . ILE A 1 75 ? 4.650 4.787 1.743 1.00 94.62 75 ILE A C 1
ATOM 621 O O . ILE A 1 75 ? 5.277 4.520 0.722 1.00 94.62 75 ILE A O 1
ATOM 625 N N . VAL A 1 76 ? 5.241 4.865 2.941 1.00 94.75 76 VAL A N 1
ATOM 626 C CA . VAL A 1 76 ? 6.690 4.676 3.131 1.00 94.75 76 VAL A CA 1
ATOM 627 C C . VAL A 1 76 ? 7.121 3.276 2.699 1.00 94.75 76 VAL A C 1
ATOM 629 O O . VAL A 1 76 ? 8.124 3.133 2.007 1.00 94.75 76 VAL A O 1
ATOM 632 N N . LEU A 1 77 ? 6.365 2.240 3.066 1.00 94.38 77 LEU A N 1
ATOM 633 C CA . LEU A 1 77 ? 6.650 0.872 2.644 1.00 94.38 77 LEU A CA 1
ATOM 634 C C . LEU A 1 77 ? 6.525 0.719 1.126 1.00 94.38 77 LEU A C 1
ATOM 636 O O . LEU A 1 77 ? 7.412 0.124 0.530 1.00 94.38 77 LEU A O 1
ATOM 640 N N . SER A 1 78 ? 5.496 1.288 0.492 1.00 91.25 78 SER A N 1
ATOM 641 C CA . SER A 1 78 ? 5.364 1.269 -0.971 1.00 91.25 78 SER A CA 1
ATOM 642 C C . SER A 1 78 ? 6.580 1.905 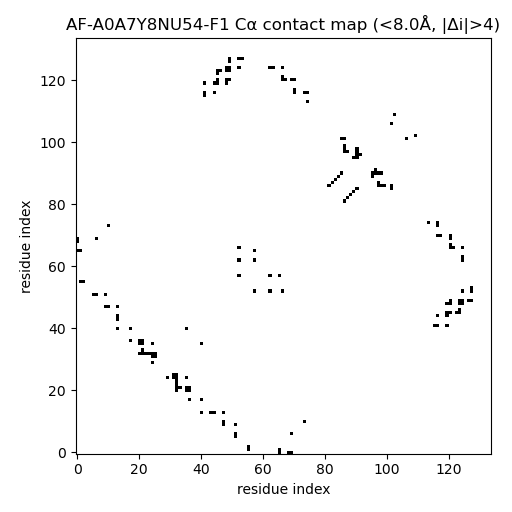-1.639 1.00 91.25 78 SER A C 1
ATOM 644 O O . SER A 1 78 ? 7.204 1.267 -2.480 1.00 91.25 78 SER A O 1
ATOM 646 N N . PHE A 1 79 ? 6.988 3.095 -1.189 1.00 89.56 79 PHE A N 1
ATOM 647 C CA . PHE 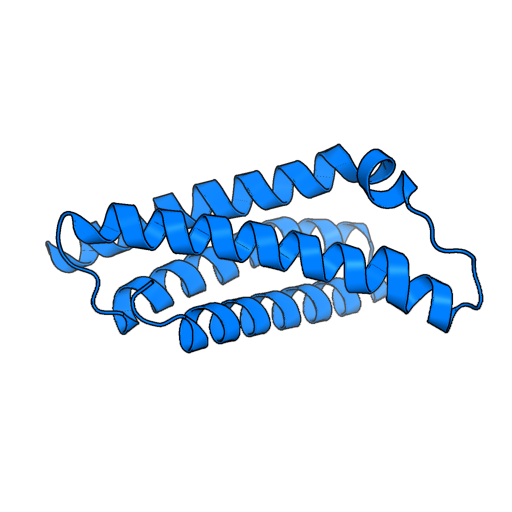A 1 79 ? 8.180 3.773 -1.699 1.00 89.56 79 PHE A CA 1
ATOM 648 C C . PHE A 1 79 ? 9.451 2.926 -1.541 1.00 89.56 79 PHE A C 1
ATOM 650 O O . PHE A 1 79 ? 10.236 2.795 -2.478 1.00 89.56 79 PHE A O 1
ATOM 657 N N . LEU A 1 80 ? 9.664 2.341 -0.356 1.00 91.12 80 LEU A N 1
ATOM 658 C CA . LEU A 1 80 ? 10.839 1.513 -0.076 1.00 91.12 80 LEU A CA 1
ATOM 659 C C . LEU A 1 80 ? 10.868 0.253 -0.941 1.00 91.12 80 LEU A C 1
ATOM 661 O O . LEU A 1 80 ? 11.934 -0.128 -1.417 1.00 91.12 80 LEU A O 1
ATOM 665 N N . PHE A 1 81 ? 9.718 -0.385 -1.147 1.00 89.12 81 PHE A N 1
ATOM 666 C CA . PHE A 1 81 ? 9.607 -1.557 -2.007 1.00 89.12 81 PHE A CA 1
ATOM 667 C C . PHE A 1 81 ? 9.847 -1.199 -3.475 1.00 89.12 81 PHE A C 1
ATOM 669 O O . PHE A 1 81 ? 10.595 -1.908 -4.143 1.00 89.12 81 PHE A O 1
ATOM 676 N N . ASP A 1 82 ? 9.312 -0.077 -3.956 1.00 84.00 82 ASP A N 1
ATOM 677 C CA . ASP A 1 82 ? 9.574 0.398 -5.317 1.00 84.00 82 ASP A CA 1
ATOM 678 C C . ASP A 1 82 ? 11.066 0.713 -5.520 1.00 84.00 82 ASP A C 1
ATOM 680 O O . ASP A 1 82 ? 11.661 0.275 -6.505 1.00 84.00 82 ASP A O 1
ATOM 684 N N . ALA A 1 83 ? 11.713 1.378 -4.555 1.00 85.00 83 ALA A N 1
ATOM 685 C CA . ALA A 1 83 ? 13.158 1.611 -4.580 1.00 85.00 83 ALA A CA 1
ATOM 686 C C . ALA A 1 83 ? 13.947 0.291 -4.601 1.00 85.00 83 ALA A C 1
ATOM 688 O O . ALA A 1 83 ? 14.845 0.096 -5.421 1.00 85.00 83 ALA A O 1
ATOM 689 N N . LEU A 1 84 ? 13.606 -0.634 -3.701 1.00 88.69 84 LEU A N 1
ATOM 690 C CA . LEU A 1 84 ? 14.307 -1.905 -3.554 1.00 88.69 84 LEU A CA 1
ATOM 691 C C . LEU A 1 84 ? 14.191 -2.759 -4.817 1.00 88.69 84 LEU A C 1
ATOM 693 O O . LEU A 1 84 ? 15.188 -3.319 -5.266 1.00 88.69 84 LEU A O 1
ATOM 697 N N . PHE A 1 85 ? 13.005 -2.846 -5.417 1.00 83.06 85 PHE A N 1
ATOM 698 C CA . PHE A 1 85 ? 12.810 -3.659 -6.610 1.00 83.06 85 PHE A CA 1
ATOM 699 C C . PHE A 1 85 ? 13.363 -2.987 -7.868 1.00 83.06 85 PHE A C 1
ATOM 701 O O . PHE A 1 85 ? 14.185 -3.590 -8.558 1.00 83.06 85 PHE A O 1
ATOM 708 N N . TYR A 1 86 ? 12.962 -1.751 -8.168 1.00 79.88 86 TYR A N 1
ATOM 709 C CA . TYR A 1 86 ? 13.262 -1.135 -9.465 1.00 79.88 86 TYR A CA 1
ATOM 710 C C . TYR A 1 86 ? 14.641 -0.478 -9.543 1.00 79.88 86 TYR A C 1
ATOM 712 O O . TYR A 1 86 ? 15.226 -0.442 -10.624 1.00 79.88 86 TYR A O 1
ATOM 720 N N . ILE A 1 87 ? 15.190 0.015 -8.429 1.00 83.56 87 ILE A N 1
ATOM 721 C CA . ILE A 1 87 ? 16.496 0.701 -8.429 1.00 83.56 87 ILE A CA 1
ATOM 722 C C . ILE A 1 87 ? 17.623 -0.245 -8.029 1.00 83.56 87 ILE A C 1
ATOM 724 O O . ILE A 1 87 ? 18.742 -0.098 -8.518 1.00 83.56 87 ILE A O 1
ATOM 728 N N . LEU A 1 88 ? 17.346 -1.222 -7.162 1.00 84.25 88 LEU A N 1
ATOM 729 C CA . LEU A 1 88 ? 18.371 -2.127 -6.651 1.00 84.25 88 LEU A CA 1
ATOM 730 C C . LEU A 1 88 ? 18.289 -3.519 -7.292 1.00 84.25 88 LEU A C 1
ATOM 732 O O . LEU A 1 88 ? 19.218 -3.914 -7.992 1.00 84.25 88 LEU A O 1
ATOM 736 N N . MET A 1 89 ? 17.187 -4.252 -7.118 1.00 84.31 89 MET A N 1
ATOM 737 C CA . MET A 1 89 ? 17.095 -5.652 -7.561 1.00 84.31 89 MET A CA 1
ATOM 738 C C . MET A 1 89 ? 17.111 -5.814 -9.083 1.00 84.31 89 MET A C 1
ATOM 740 O O . MET A 1 89 ? 17.882 -6.624 -9.587 1.00 84.31 89 MET A O 1
ATOM 744 N N . VAL A 1 90 ? 16.291 -5.065 -9.829 1.00 82.56 90 VAL A N 1
ATOM 745 C CA . VAL A 1 90 ? 16.219 -5.182 -11.297 1.00 82.56 90 VAL A CA 1
ATOM 746 C C . VAL A 1 90 ? 17.585 -4.897 -11.939 1.00 82.56 90 VAL A C 1
ATOM 748 O O . VAL A 1 90 ? 18.068 -5.752 -12.682 1.00 82.56 90 VAL A O 1
ATOM 751 N N . PRO A 1 91 ? 18.285 -3.793 -11.621 1.00 83.75 91 PRO A N 1
ATOM 752 C CA . PRO A 1 91 ? 19.614 -3.550 -12.175 1.00 83.75 91 PRO A CA 1
ATOM 753 C C . PRO A 1 91 ? 20.630 -4.639 -11.818 1.00 83.75 91 PRO A C 1
ATOM 755 O O . PRO A 1 91 ? 21.381 -5.060 -12.692 1.00 83.75 91 PRO A O 1
ATOM 758 N N . ILE A 1 92 ? 20.610 -5.166 -10.587 1.00 86.25 92 ILE A N 1
ATOM 759 C CA . ILE A 1 92 ? 21.482 -6.284 -10.187 1.00 86.25 92 ILE A CA 1
ATOM 760 C C . ILE A 1 92 ? 21.186 -7.545 -11.013 1.00 86.25 92 ILE A C 1
ATOM 762 O O . ILE A 1 92 ? 22.112 -8.173 -11.521 1.00 86.25 92 ILE A O 1
ATOM 766 N N . LEU A 1 93 ? 19.911 -7.907 -11.185 1.00 86.31 93 LEU A N 1
ATOM 767 C CA . LEU A 1 93 ? 19.501 -9.118 -11.906 1.00 86.31 93 LEU A CA 1
ATOM 768 C C . LEU A 1 93 ? 19.820 -9.058 -13.406 1.00 86.31 93 LEU A C 1
ATOM 770 O O . LEU A 1 93 ? 20.149 -10.082 -14.000 1.00 86.31 93 LEU A O 1
ATOM 774 N N . PHE A 1 94 ? 19.743 -7.871 -14.012 1.00 86.00 94 PHE A N 1
ATOM 775 C CA . PHE A 1 94 ? 20.022 -7.662 -15.437 1.00 86.00 94 PHE A CA 1
ATOM 776 C C . PHE A 1 94 ? 21.429 -7.108 -15.715 1.00 86.00 94 PHE A C 1
ATOM 778 O O . PHE A 1 94 ? 21.736 -6.773 -16.859 1.00 86.00 94 PHE A O 1
ATOM 785 N N . ASN A 1 95 ? 22.288 -7.020 -14.693 1.00 86.56 95 ASN A N 1
ATOM 786 C CA . ASN A 1 95 ? 23.639 -6.457 -14.766 1.00 86.56 95 ASN A CA 1
ATOM 787 C C . ASN A 1 95 ? 23.681 -5.042 -15.391 1.00 86.56 95 ASN A C 1
ATOM 789 O O . ASN A 1 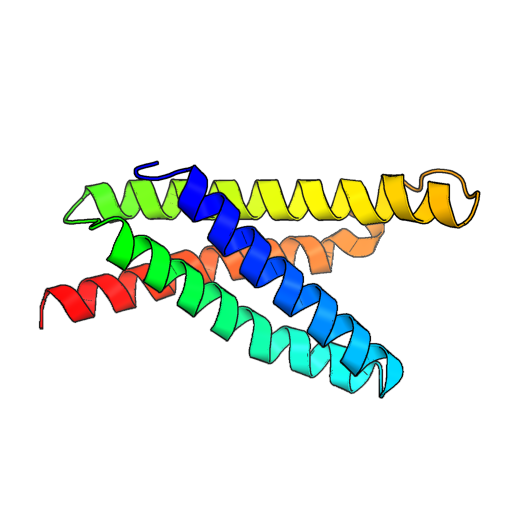95 ? 24.560 -4.705 -16.186 1.00 86.56 95 ASN A O 1
ATOM 793 N N . GLN A 1 96 ? 22.688 -4.218 -15.052 1.00 84.94 96 GLN A N 1
ATOM 794 C CA . GLN A 1 96 ? 22.543 -2.831 -15.489 1.00 84.94 96 GLN A CA 1
ATOM 795 C C . GLN A 1 96 ? 22.917 -1.863 -14.360 1.00 84.94 96 GLN A C 1
ATOM 797 O O . GLN A 1 96 ? 22.979 -2.228 -13.185 1.00 84.94 96 GLN A O 1
ATOM 802 N N . LYS A 1 97 ? 23.165 -0.594 -14.702 1.00 82.94 97 LYS A N 1
ATOM 803 C CA . LYS A 1 97 ? 23.406 0.447 -13.693 1.00 82.94 97 LYS A CA 1
ATOM 804 C C . LYS A 1 97 ? 22.087 0.846 -13.014 1.00 82.94 97 LYS A C 1
ATOM 806 O O . LYS A 1 97 ? 21.077 0.948 -13.710 1.00 82.94 97 LYS A O 1
ATOM 811 N N . PRO A 1 98 ? 22.087 1.127 -11.697 1.00 80.69 98 PRO A N 1
ATOM 812 C CA . PRO A 1 98 ? 20.918 1.661 -11.004 1.00 80.69 98 PRO A CA 1
ATOM 813 C C . PRO A 1 98 ? 20.384 2.923 -11.683 1.00 80.69 98 PRO A C 1
ATOM 815 O O . PRO A 1 98 ? 21.128 3.894 -11.846 1.00 80.69 98 PRO A O 1
ATOM 818 N N . ASN A 1 99 ? 19.103 2.918 -12.065 1.00 78.06 99 ASN A N 1
ATOM 819 C CA . ASN A 1 99 ? 18.465 4.083 -12.663 1.00 78.06 99 ASN A CA 1
ATOM 820 C C . ASN A 1 99 ? 17.663 4.881 -11.628 1.00 78.06 99 ASN A C 1
ATOM 822 O O . ASN A 1 99 ? 16.486 4.622 -11.385 1.00 78.06 99 ASN A O 1
ATOM 826 N N . TRP A 1 100 ? 18.296 5.897 -11.048 1.00 73.62 100 TRP A N 1
ATOM 827 C CA . TRP A 1 100 ? 17.650 6.788 -10.084 1.00 73.62 100 TRP A CA 1
ATOM 828 C C . TRP A 1 100 ? 16.625 7.742 -10.717 1.00 73.62 100 TRP A C 1
ATOM 830 O O . TRP A 1 100 ? 15.802 8.296 -9.987 1.00 73.62 100 TRP A O 1
ATOM 840 N N . THR A 1 101 ? 16.604 7.902 -12.052 1.00 78.88 101 THR A N 1
ATOM 841 C CA . THR A 1 101 ? 15.565 8.708 -12.726 1.00 78.88 101 THR A CA 1
ATOM 842 C C . THR A 1 101 ? 14.197 8.037 -12.696 1.00 78.88 101 THR A C 1
ATOM 844 O O . THR A 1 101 ? 13.202 8.714 -12.924 1.00 78.88 101 THR A O 1
ATOM 847 N N . PHE A 1 102 ? 14.118 6.756 -12.314 1.00 75.38 102 PHE A N 1
ATOM 848 C CA . PHE A 1 102 ? 12.869 6.005 -12.179 1.00 75.38 102 PHE A CA 1
ATOM 849 C C . PHE A 1 102 ? 11.783 6.770 -11.406 1.00 75.38 102 PHE A C 1
ATOM 851 O O . PHE A 1 102 ? 10.633 6.806 -11.835 1.00 75.38 102 PHE A O 1
ATOM 858 N N . PHE A 1 103 ? 12.140 7.440 -10.304 1.00 72.00 103 PHE A N 1
ATOM 859 C CA . PHE A 1 103 ? 11.181 8.225 -9.518 1.00 72.00 103 PHE A CA 1
ATOM 860 C C . PHE A 1 103 ? 10.662 9.470 -10.238 1.00 72.00 103 PHE A C 1
ATOM 862 O O . PHE A 1 103 ? 9.542 9.901 -9.976 1.00 72.00 103 PHE A O 1
ATOM 869 N N . ILE A 1 104 ? 11.462 10.049 -11.129 1.00 76.12 104 ILE A N 1
ATOM 870 C CA . ILE A 1 104 ? 11.068 11.193 -11.953 1.00 76.12 104 ILE A CA 1
ATOM 871 C C . ILE A 1 104 ? 10.174 10.695 -13.092 1.00 76.12 104 ILE A C 1
ATOM 873 O O . ILE A 1 104 ? 9.090 11.232 -13.300 1.00 76.12 104 ILE A O 1
ATOM 877 N N . ASP A 1 105 ? 10.584 9.618 -13.758 1.00 74.38 105 ASP A N 1
ATOM 878 C CA . ASP A 1 105 ? 9.901 9.065 -14.930 1.00 74.38 105 ASP A CA 1
ATOM 879 C C . ASP A 1 105 ? 8.538 8.447 -14.570 1.00 74.38 105 ASP A C 1
ATOM 881 O O . ASP A 1 105 ? 7.572 8.559 -15.324 1.00 74.38 105 ASP A O 1
ATOM 885 N N . GLN A 1 106 ? 8.434 7.822 -13.393 1.00 77.44 106 GLN A N 1
ATOM 886 C CA . GLN A 1 106 ? 7.204 7.199 -12.884 1.00 77.44 106 GLN A CA 1
ATOM 887 C C . GLN A 1 106 ? 6.461 8.062 -11.858 1.00 77.44 106 GLN A C 1
ATOM 889 O O . GLN A 1 106 ? 5.452 7.620 -11.305 1.00 77.44 106 GLN A O 1
ATOM 894 N N . SER A 1 107 ? 6.919 9.298 -11.629 1.00 71.69 107 SER A N 1
ATOM 895 C CA . SER A 1 107 ? 6.352 10.248 -10.661 1.00 71.69 107 SER A CA 1
ATOM 896 C C . SER A 1 107 ? 4.813 10.266 -10.664 1.00 71.69 107 SER A C 1
ATOM 898 O O . SER A 1 107 ? 4.230 10.019 -9.605 1.00 71.69 107 SER A O 1
ATOM 900 N N . PRO A 1 108 ? 4.116 10.446 -11.809 1.00 79.00 108 PRO A N 1
ATOM 901 C CA . PRO A 1 108 ? 2.653 10.527 -11.815 1.00 79.00 108 PRO A CA 1
ATOM 902 C C . PRO A 1 108 ? 1.963 9.272 -11.264 1.00 79.00 108 PRO A C 1
ATOM 904 O O . PRO A 1 108 ? 0.979 9.371 -10.531 1.00 79.00 108 PRO A O 1
ATOM 907 N N . TRP A 1 109 ? 2.495 8.090 -11.576 1.00 78.38 109 TRP A N 1
ATOM 908 C CA . TRP A 1 109 ? 1.936 6.805 -11.150 1.00 78.38 109 TRP A CA 1
ATOM 909 C C . TRP A 1 109 ? 2.213 6.521 -9.676 1.00 78.38 109 TRP A C 1
ATOM 911 O O . TRP A 1 109 ? 1.346 6.015 -8.961 1.00 78.38 109 TRP A O 1
ATOM 921 N N . ILE A 1 110 ? 3.399 6.905 -9.209 1.00 80.56 110 ILE A N 1
ATOM 922 C CA . ILE A 1 110 ? 3.808 6.792 -7.810 1.00 80.56 110 ILE A CA 1
ATOM 923 C C . ILE A 1 110 ? 2.919 7.679 -6.928 1.00 80.56 110 ILE A C 1
ATOM 925 O O . ILE A 1 110 ? 2.355 7.208 -5.938 1.00 80.56 110 ILE A O 1
ATOM 929 N N . TRP A 1 111 ? 2.711 8.938 -7.324 1.00 83.62 111 TRP A N 1
ATOM 930 C CA . TRP A 1 111 ? 1.813 9.848 -6.612 1.00 83.62 111 TRP A CA 1
ATOM 931 C C . TRP A 1 111 ? 0.369 9.350 -6.611 1.00 83.62 111 TRP A C 1
ATOM 933 O O . TRP A 1 111 ? -0.276 9.370 -5.562 1.00 83.62 111 TRP A O 1
ATOM 943 N N . LEU A 1 112 ? -0.123 8.836 -7.743 1.00 85.56 112 LEU A N 1
ATOM 944 C CA . LEU A 1 112 ? -1.461 8.253 -7.833 1.00 85.56 112 LEU A CA 1
ATOM 945 C C . LEU A 1 112 ? -1.645 7.084 -6.853 1.00 85.56 112 LEU A C 1
ATOM 947 O O . LEU A 1 112 ? -2.686 6.989 -6.197 1.00 85.56 112 LEU A O 1
ATOM 951 N N . ASN A 1 113 ? -0.636 6.222 -6.706 1.00 85.94 113 ASN A N 1
ATOM 952 C CA . ASN A 1 113 ? -0.661 5.127 -5.739 1.00 85.94 113 ASN A CA 1
ATOM 953 C C . ASN A 1 113 ? -0.754 5.664 -4.298 1.00 85.94 113 ASN A C 1
ATOM 955 O O . ASN A 1 113 ? -1.637 5.266 -3.537 1.00 85.94 113 ASN A O 1
ATOM 959 N N . TYR A 1 114 ? 0.058 6.659 -3.937 1.00 89.94 114 TYR A N 1
ATOM 960 C CA . TYR A 1 114 ? 0.026 7.247 -2.591 1.00 89.94 114 TYR A CA 1
ATOM 961 C C . TYR A 1 114 ? -1.294 7.948 -2.278 1.00 89.94 114 TYR A C 1
ATOM 963 O O . TYR A 1 114 ? -1.838 7.781 -1.182 1.00 89.94 114 TYR A O 1
ATOM 971 N N . THR A 1 115 ? -1.852 8.683 -3.241 1.00 90.50 115 THR A N 1
ATOM 972 C CA . THR A 1 115 ? -3.181 9.285 -3.106 1.00 90.50 115 THR A CA 1
ATOM 973 C C . THR A 1 115 ? -4.254 8.213 -2.935 1.00 90.50 115 THR A C 1
ATOM 975 O O . THR A 1 115 ? -5.140 8.360 -2.094 1.00 90.50 115 THR A O 1
ATOM 978 N N . THR A 1 116 ? -4.143 7.097 -3.654 1.00 91.44 116 THR A N 1
ATOM 979 C CA . THR A 1 116 ? -5.057 5.956 -3.521 1.00 91.44 116 THR A CA 1
ATOM 980 C C . THR A 1 116 ? -4.977 5.338 -2.123 1.00 91.44 116 THR A C 1
ATOM 982 O O . THR A 1 116 ? -6.010 5.169 -1.477 1.00 91.44 116 THR A O 1
ATOM 985 N N . ILE A 1 117 ? -3.774 5.082 -1.597 1.00 93.06 117 ILE A N 1
ATOM 986 C CA . ILE A 1 117 ? -3.569 4.582 -0.225 1.00 93.06 117 ILE A CA 1
ATOM 987 C C . ILE A 1 117 ? -4.190 5.541 0.801 1.00 93.06 117 ILE A C 1
ATOM 989 O O . ILE A 1 117 ? -4.886 5.100 1.720 1.00 93.06 117 ILE A O 1
ATOM 993 N N . PHE A 1 118 ? -3.977 6.849 0.633 1.00 95.19 118 PHE A N 1
ATOM 994 C CA . PHE A 1 118 ? -4.543 7.875 1.507 1.00 95.19 118 PHE A CA 1
ATOM 995 C C . PHE A 1 118 ? -6.077 7.850 1.506 1.00 95.19 118 PHE A C 1
ATOM 997 O O . PHE A 1 118 ? -6.698 7.748 2.569 1.00 95.19 118 PHE A O 1
ATOM 1004 N N . ILE A 1 119 ? -6.694 7.886 0.322 1.00 95.12 119 ILE A N 1
ATOM 1005 C CA . ILE A 1 119 ? -8.154 7.866 0.167 1.00 95.12 119 ILE A CA 1
ATOM 1006 C C . ILE A 1 119 ? -8.731 6.583 0.770 1.00 95.12 119 ILE A C 1
ATOM 1008 O O . ILE A 1 119 ? -9.657 6.646 1.580 1.00 95.12 119 ILE A O 1
ATOM 1012 N N . LEU A 1 120 ? -8.165 5.422 0.439 1.00 95.19 120 LEU A N 1
ATOM 1013 C CA . LEU A 1 120 ? -8.662 4.130 0.909 1.00 95.19 120 LEU A CA 1
ATOM 1014 C C . LEU A 1 120 ? -8.557 3.975 2.419 1.00 95.19 120 LEU A C 1
ATOM 1016 O O . LEU A 1 120 ? -9.496 3.465 3.030 1.00 95.19 120 LEU A O 1
ATOM 1020 N N . GLY A 1 121 ? -7.469 4.435 3.038 1.00 94.25 121 GLY A N 1
ATOM 1021 C CA . GLY A 1 121 ? -7.338 4.414 4.492 1.00 94.25 121 GLY A CA 1
ATOM 1022 C C . GLY A 1 121 ? -8.467 5.188 5.173 1.00 94.25 121 GLY A C 1
ATOM 1023 O O . GLY A 1 121 ? -9.085 4.699 6.123 1.00 94.25 121 GLY A O 1
ATOM 1024 N N . HIS A 1 122 ? -8.807 6.365 4.645 1.00 95.56 122 HIS A N 1
ATOM 1025 C CA . HIS A 1 122 ? -9.886 7.191 5.182 1.00 95.56 122 HIS A CA 1
ATOM 1026 C C . HIS A 1 122 ? -11.285 6.649 4.875 1.00 95.56 122 HIS A C 1
ATOM 1028 O O . HIS A 1 122 ? -12.124 6.631 5.776 1.00 95.56 122 HIS A O 1
ATOM 1034 N N . VAL A 1 123 ? -11.536 6.146 3.666 1.00 95.44 123 VAL A N 1
ATOM 1035 C CA . VAL A 1 123 ? -12.806 5.488 3.312 1.00 95.44 123 VAL A CA 1
ATOM 1036 C C . VAL A 1 123 ? -13.039 4.262 4.197 1.00 95.44 123 VAL A C 1
ATOM 1038 O O . VAL A 1 123 ? -14.099 4.125 4.805 1.00 95.44 123 VAL A O 1
ATOM 1041 N N . SER A 1 124 ? -12.021 3.419 4.367 1.00 94.38 124 SER A N 1
ATOM 1042 C CA . SER A 1 124 ? -12.094 2.218 5.209 1.00 94.38 124 SER A CA 1
ATOM 1043 C C . SER A 1 124 ? -12.346 2.558 6.674 1.00 94.38 124 SER A C 1
ATOM 1045 O O . SER A 1 124 ? -13.086 1.853 7.359 1.00 94.38 124 SER A O 1
ATOM 1047 N N . ARG A 1 125 ? -11.785 3.674 7.153 1.00 93.81 125 ARG A N 1
ATOM 1048 C CA . ARG A 1 125 ? -12.083 4.215 8.480 1.00 93.81 125 ARG A CA 1
ATOM 1049 C C . ARG A 1 125 ? -13.551 4.601 8.622 1.00 93.81 125 ARG A C 1
ATOM 1051 O O . ARG A 1 125 ? -14.151 4.264 9.637 1.00 93.81 125 ARG A O 1
ATOM 1058 N N . PHE A 1 126 ? -14.124 5.308 7.647 1.00 93.00 126 PHE A N 1
ATOM 1059 C CA . PHE A 1 126 ? -15.540 5.686 7.687 1.00 93.00 126 PHE A CA 1
ATOM 1060 C C . PHE A 1 126 ? -16.452 4.455 7.688 1.00 93.00 126 PHE A C 1
ATOM 1062 O O . PHE A 1 126 ? -17.370 4.383 8.501 1.00 93.00 126 PHE A O 1
ATOM 1069 N N . ILE A 1 127 ? -16.148 3.453 6.858 1.00 92.88 127 ILE A N 1
ATOM 1070 C CA . ILE A 1 127 ? -16.868 2.169 6.836 1.00 92.88 127 ILE A CA 1
ATOM 1071 C C . ILE A 1 127 ? -16.754 1.449 8.187 1.00 92.88 127 ILE A C 1
ATOM 1073 O O . ILE A 1 127 ? -17.731 0.903 8.695 1.00 92.88 127 ILE A O 1
ATOM 1077 N N . TYR A 1 128 ? -15.565 1.438 8.787 1.00 92.06 128 TYR A N 1
ATOM 1078 C CA . TYR A 1 128 ? -15.339 0.832 10.096 1.00 92.06 128 TYR A CA 1
ATOM 1079 C C . TYR A 1 128 ? -16.119 1.535 11.211 1.00 92.06 128 TYR A C 1
ATOM 1081 O O . TYR A 1 128 ? -16.786 0.859 11.985 1.00 92.06 128 TYR A O 1
ATOM 1089 N N . LEU A 1 129 ? -16.091 2.870 11.257 1.00 90.00 129 LEU A N 1
ATOM 1090 C CA . LEU A 1 129 ? -16.855 3.659 12.226 1.00 90.00 129 LEU A CA 1
ATOM 1091 C C . LEU A 1 129 ? -18.358 3.407 12.105 1.00 90.00 129 LEU A C 1
ATOM 1093 O O . LEU A 1 129 ? -19.008 3.176 13.119 1.00 90.00 129 LEU A O 1
ATOM 1097 N N . LYS A 1 130 ? -18.891 3.396 10.878 1.00 89.19 130 LYS A N 1
ATOM 1098 C CA . LYS A 1 130 ? -20.307 3.105 10.633 1.00 89.19 130 LYS A CA 1
ATOM 1099 C C . LYS A 1 130 ? -20.710 1.747 11.226 1.00 89.19 130 LYS A C 1
ATOM 1101 O O . LYS A 1 130 ? -21.665 1.689 11.981 1.00 89.19 130 LYS A O 1
ATOM 1106 N N . ASN A 1 131 ? -19.919 0.703 10.979 1.00 87.12 131 ASN A N 1
ATOM 1107 C CA . ASN A 1 131 ? -20.182 -0.654 11.479 1.00 87.12 131 ASN A CA 1
ATOM 1108 C C . ASN A 1 131 ? -20.053 -0.839 13.004 1.00 87.12 131 ASN A C 1
ATOM 1110 O O . ASN A 1 131 ? -20.428 -1.890 13.504 1.00 87.12 131 ASN A O 1
ATOM 1114 N N . ILE A 1 132 ? -19.433 0.090 13.739 1.00 84.56 132 ILE A N 1
ATOM 1115 C CA . ILE A 1 132 ? -19.347 0.012 15.215 1.00 84.56 132 ILE A CA 1
ATOM 1116 C C . ILE A 1 132 ? -20.544 0.709 15.874 1.00 84.56 132 ILE A C 1
ATOM 1118 O O . ILE A 1 132 ? -20.846 0.444 17.034 1.00 84.56 132 ILE A O 1
ATOM 1122 N N . HIS A 1 133 ? -21.177 1.640 15.157 1.00 67.19 133 HIS A N 1
ATOM 1123 C CA . HIS A 1 133 ? -22.321 2.417 15.629 1.00 67.19 133 HIS A CA 1
ATOM 1124 C C . HIS A 1 133 ? -23.682 1.845 15.184 1.00 67.19 133 HIS A C 1
ATOM 1126 O O . HIS A 1 133 ? -24.706 2.390 15.593 1.00 67.19 133 HIS A O 1
ATOM 1132 N N . GLU A 1 134 ? -23.680 0.784 14.371 1.00 60.25 134 GLU A N 1
ATOM 1133 C CA . GLU A 1 134 ? -24.824 -0.093 14.063 1.00 60.25 134 GLU A CA 1
ATOM 1134 C C . GLU A 1 134 ? -24.819 -1.313 14.996 1.00 60.25 134 GLU A C 1
ATOM 1136 O O . GLU A 1 134 ? -25.917 -1.692 15.461 1.00 60.25 134 GLU A O 1
#